Protein AF-A0A183LU20-F1 (afdb_monomer_lite)

Organism: NCBI:txid48269

pLDDT: mean 71.38, std 14.42, range [38.94, 88.81]

InterPro domains:
  IPR045609 Domain of unknown function DUF6451 [PF20049] (20-51)

Radius of gyration: 15.22 Å; chains: 1; bounding box: 37×34×38 Å

Sequence (103 aa):
MNKEDMDAEVKARIVKERVAFPQLKNLWKSKQLSTNIKVRIFNTNVKAVLLHGTETWRTTTTTIKKVQVFINSCLCKILNIHWPDTISNSLSWERTNQHQAKD

Foldseek 3Di:
DDPVVVLVLLVVLLVVCVVVLVVCLCVLPDPVDDLVRLVVVVVVSCCVSPVVPPPPDPDDPVSVVVSVVSSVVSSCSSVVPDDDPDDPPVVVCVVPVDDDPDD

Secondary structure (DSSP, 8-state):
--HHHHHHHHHHHHHHHHHHHHHTHHHHH-SSS-HHHHHHHHHHHHHHHHHTTTTTS---HHHHHHHHHHHHHHHHHHTT----S---HHHHHHTTT------

Structure (mmCIF, N/CA/C/O backbone):
data_AF-A0A183LU20-F1
#
_entry.id   AF-A0A183LU20-F1
#
loop_
_atom_site.group_PDB
_atom_site.id
_atom_site.type_symbol
_atom_site.label_atom_id
_atom_site.label_alt_id
_atom_site.label_comp_id
_atom_site.label_asym_id
_atom_site.label_entity_id
_atom_site.label_seq_id
_atom_site.pdbx_PDB_ins_code
_atom_site.Cartn_x
_atom_site.Cartn_y
_atom_site.Cartn_z
_atom_site.occupancy
_atom_site.B_iso_or_equiv
_atom_site.auth_seq_id
_atom_site.auth_comp_id
_atom_site.auth_asym_id
_atom_site.auth_atom_id
_atom_site.pdbx_PDB_model_num
ATOM 1 N N . MET A 1 1 ? 21.136 -0.957 -15.168 1.00 56.19 1 MET A N 1
ATOM 2 C CA . MET A 1 1 ? 19.729 -1.397 -15.074 1.00 56.19 1 MET A CA 1
ATOM 3 C C . MET A 1 1 ? 18.906 -0.436 -15.926 1.00 56.19 1 MET A C 1
ATOM 5 O O . MET A 1 1 ? 19.186 0.759 -15.928 1.00 56.19 1 MET A O 1
ATOM 9 N N . ASN A 1 2 ? 18.026 -0.938 -16.784 1.00 68.75 2 ASN A N 1
ATOM 10 C CA . ASN A 1 2 ? 17.319 -0.088 -17.744 1.00 68.75 2 ASN A CA 1
ATOM 11 C C . ASN A 1 2 ? 15.972 0.365 -17.160 1.00 68.75 2 ASN A C 1
ATOM 13 O O . ASN A 1 2 ? 15.501 -0.155 -16.150 1.00 68.75 2 ASN A O 1
ATOM 17 N N . LYS A 1 3 ? 15.340 1.374 -17.772 1.00 66.88 3 LYS A N 1
ATOM 18 C CA . LYS A 1 3 ? 14.035 1.908 -17.326 1.00 66.88 3 LYS A CA 1
ATOM 19 C C . LYS A 1 3 ? 12.959 0.813 -17.215 1.00 66.88 3 LYS A C 1
ATOM 21 O O . LYS A 1 3 ? 12.091 0.903 -16.351 1.00 66.88 3 LYS A O 1
ATOM 26 N N . GLU A 1 4 ? 13.026 -0.192 -18.084 1.00 70.12 4 GLU A N 1
ATOM 27 C CA . GLU A 1 4 ? 12.088 -1.318 -18.148 1.00 70.12 4 GLU A CA 1
ATOM 28 C C . GLU A 1 4 ? 12.246 -2.279 -16.964 1.00 70.12 4 GLU A C 1
ATOM 30 O O . GLU A 1 4 ? 11.243 -2.656 -16.358 1.00 70.12 4 GLU A O 1
ATOM 35 N N . ASP A 1 5 ? 13.485 -2.573 -16.558 1.00 74.81 5 ASP A N 1
ATOM 36 C CA . ASP A 1 5 ? 13.783 -3.406 -15.386 1.00 74.81 5 ASP A CA 1
ATOM 37 C C . ASP A 1 5 ? 13.234 -2.774 -14.097 1.00 74.81 5 ASP A C 1
ATOM 39 O O . ASP A 1 5 ? 12.654 -3.454 -13.252 1.00 74.81 5 ASP A O 1
ATOM 43 N N . MET A 1 6 ? 13.338 -1.446 -13.975 1.00 72.75 6 MET A N 1
ATOM 44 C CA . MET A 1 6 ? 12.804 -0.700 -12.829 1.00 72.75 6 MET A CA 1
ATOM 45 C C . MET A 1 6 ? 11.268 -0.735 -12.786 1.00 72.75 6 MET A C 1
ATOM 47 O O . MET A 1 6 ? 10.677 -0.938 -11.724 1.00 72.75 6 MET A O 1
ATOM 51 N N . ASP A 1 7 ? 10.591 -0.532 -13.921 1.00 74.56 7 ASP A N 1
ATOM 52 C CA . ASP A 1 7 ? 9.124 -0.587 -13.946 1.00 74.56 7 ASP A CA 1
ATOM 53 C C . ASP A 1 7 ? 8.620 -2.012 -13.658 1.00 74.56 7 ASP A C 1
ATOM 55 O O . ASP A 1 7 ? 7.597 -2.179 -12.990 1.00 74.56 7 ASP A O 1
ATOM 59 N N . ALA A 1 8 ? 9.354 -3.040 -14.096 1.00 81.31 8 ALA A N 1
ATOM 60 C CA . ALA A 1 8 ? 9.083 -4.433 -13.751 1.00 81.31 8 ALA A CA 1
ATOM 61 C C . ALA A 1 8 ? 9.266 -4.701 -12.247 1.00 81.31 8 ALA A C 1
ATOM 63 O O . ALA A 1 8 ? 8.392 -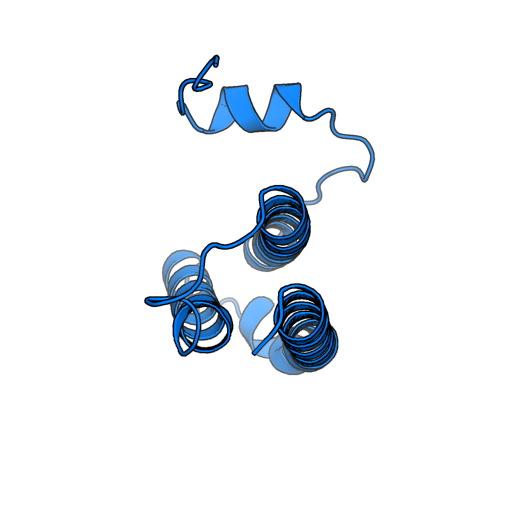5.307 -11.623 1.00 81.31 8 ALA A O 1
ATOM 64 N N . GLU A 1 9 ? 10.337 -4.191 -11.639 1.00 79.81 9 GLU A N 1
ATOM 65 C CA . GLU A 1 9 ? 10.597 -4.338 -10.207 1.00 79.81 9 GLU A CA 1
ATOM 66 C C . GLU A 1 9 ? 9.528 -3.645 -9.347 1.00 79.81 9 GLU A C 1
ATOM 68 O O . GLU A 1 9 ? 8.987 -4.248 -8.415 1.00 79.81 9 GLU A O 1
ATOM 73 N N . VAL A 1 10 ? 9.152 -2.403 -9.678 1.00 76.44 10 VAL A N 1
ATOM 74 C CA . VAL A 1 10 ? 8.087 -1.690 -8.955 1.00 76.44 10 VAL A CA 1
ATOM 75 C C . VAL A 1 10 ? 6.752 -2.419 -9.097 1.00 76.44 10 VAL A C 1
ATOM 77 O O . VAL A 1 10 ? 6.029 -2.578 -8.111 1.00 76.44 10 VAL A O 1
ATOM 80 N N . LYS A 1 11 ? 6.424 -2.928 -10.291 1.00 80.12 11 LYS A N 1
ATOM 81 C CA . LYS A 1 11 ? 5.224 -3.757 -10.488 1.00 80.12 11 LYS A CA 1
ATOM 82 C C . LYS A 1 11 ? 5.259 -5.015 -9.627 1.00 80.12 11 LYS A C 1
ATOM 84 O O . LYS A 1 11 ? 4.261 -5.311 -8.973 1.00 80.12 11 LYS A O 1
ATOM 89 N N . ALA A 1 12 ? 6.382 -5.729 -9.589 1.00 84.12 12 ALA A N 1
ATOM 90 C CA . ALA A 1 12 ? 6.529 -6.937 -8.782 1.00 84.12 12 ALA A CA 1
ATOM 91 C C . ALA A 1 12 ? 6.330 -6.643 -7.285 1.00 84.12 12 ALA A C 1
ATOM 93 O O . ALA A 1 12 ? 5.614 -7.370 -6.592 1.00 84.12 12 ALA A O 1
ATOM 94 N N . ARG A 1 13 ? 6.886 -5.528 -6.798 1.00 80.81 13 ARG A N 1
ATOM 95 C CA . ARG A 1 13 ? 6.720 -5.063 -5.413 1.00 80.81 13 ARG A CA 1
ATOM 96 C C . ARG A 1 13 ? 5.264 -4.705 -5.092 1.00 80.81 13 ARG A C 1
ATOM 98 O O . ARG A 1 13 ? 4.746 -5.169 -4.078 1.00 80.81 13 ARG A O 1
ATOM 105 N N . ILE A 1 14 ? 4.572 -3.986 -5.981 1.00 80.88 14 ILE A N 1
ATOM 106 C CA . ILE A 1 14 ? 3.134 -3.689 -5.835 1.00 80.88 14 ILE A CA 1
ATOM 107 C C . ILE A 1 14 ? 2.310 -4.980 -5.795 1.00 80.88 14 ILE A C 1
ATOM 109 O O . ILE A 1 14 ? 1.400 -5.104 -4.979 1.00 80.88 14 ILE A O 1
ATOM 113 N N . VAL A 1 15 ? 2.601 -5.954 -6.663 1.00 85.44 15 VAL A N 1
ATOM 114 C CA . VAL A 1 15 ? 1.896 -7.248 -6.668 1.00 85.44 15 VAL A CA 1
ATOM 115 C C . VAL A 1 15 ? 2.108 -7.983 -5.345 1.00 85.44 15 VAL A C 1
ATOM 117 O O . VAL A 1 15 ? 1.142 -8.466 -4.756 1.00 85.44 15 VAL A O 1
ATOM 120 N N . LYS A 1 16 ? 3.339 -8.005 -4.827 1.00 84.94 16 LYS A N 1
ATOM 121 C CA . LYS A 1 16 ? 3.648 -8.613 -3.528 1.00 84.94 16 LYS A CA 1
ATOM 122 C C . LYS A 1 16 ? 2.870 -7.948 -2.392 1.00 84.94 16 LYS A C 1
ATOM 124 O O . LYS A 1 16 ? 2.284 -8.637 -1.558 1.00 84.94 16 LYS A O 1
ATOM 129 N N . GLU A 1 17 ? 2.805 -6.620 -2.382 1.00 81.38 17 GLU A N 1
ATOM 130 C CA . GLU A 1 17 ? 2.064 -5.881 -1.361 1.00 81.38 17 GLU A CA 1
ATOM 131 C C . GLU A 1 17 ? 0.546 -6.068 -1.491 1.00 81.38 17 GLU A C 1
ATOM 133 O O . GLU A 1 17 ? -0.138 -6.249 -0.486 1.00 81.38 17 GLU A O 1
ATOM 138 N N . ARG A 1 18 ? 0.008 -6.137 -2.716 1.00 83.88 18 ARG A N 1
ATOM 139 C CA . ARG A 1 18 ? -1.405 -6.478 -2.968 1.00 83.88 18 ARG A CA 1
ATOM 140 C C . ARG A 1 18 ? -1.800 -7.825 -2.372 1.00 83.88 18 ARG A C 1
ATOM 142 O O . ARG A 1 18 ? -2.947 -7.977 -1.964 1.00 83.88 18 ARG A O 1
ATOM 149 N N . VAL A 1 19 ? -0.872 -8.779 -2.319 1.00 87.19 19 VAL A N 1
ATOM 150 C CA . VAL A 1 19 ? -1.094 -10.098 -1.712 1.00 87.19 19 VAL A CA 1
ATOM 151 C C . VAL A 1 19 ? -0.915 -10.055 -0.192 1.00 87.19 19 VAL A C 1
ATOM 153 O O . VAL A 1 19 ? -1.726 -10.632 0.530 1.00 87.19 19 VAL A O 1
ATOM 156 N N . ALA A 1 20 ? 0.099 -9.348 0.314 1.00 84.31 20 ALA A N 1
ATOM 157 C CA . ALA A 1 20 ? 0.393 -9.274 1.748 1.00 84.31 20 ALA A CA 1
ATOM 158 C C . ALA A 1 20 ? -0.602 -8.393 2.531 1.00 84.31 20 ALA A C 1
ATOM 160 O O . ALA A 1 20 ? -0.978 -8.710 3.660 1.00 84.31 20 ALA A O 1
ATOM 161 N N . PHE A 1 21 ? -1.079 -7.296 1.940 1.00 84.25 21 PHE A N 1
ATOM 162 C CA . PHE A 1 21 ? -1.937 -6.325 2.619 1.00 84.25 21 PHE A CA 1
ATOM 163 C C . PHE A 1 21 ? -3.266 -6.930 3.123 1.00 84.25 21 PHE A C 1
ATOM 165 O O . PHE A 1 21 ? -3.612 -6.701 4.288 1.00 84.25 21 PHE A O 1
ATOM 172 N N . PRO A 1 22 ? -3.999 -7.750 2.337 1.00 84.81 22 PRO A N 1
ATOM 173 C CA . PRO A 1 22 ? -5.179 -8.469 2.820 1.00 84.81 22 PRO A CA 1
ATOM 174 C C . PRO A 1 22 ? -4.887 -9.508 3.910 1.00 84.81 22 PRO A C 1
ATOM 176 O O . PRO A 1 22 ? -5.768 -9.787 4.723 1.00 84.81 22 PRO A O 1
ATOM 179 N N . GLN A 1 23 ? -3.677 -10.077 3.971 1.00 86.19 23 GLN A N 1
ATOM 180 C CA . GLN A 1 23 ? -3.313 -11.036 5.025 1.00 86.19 23 GLN A CA 1
ATOM 181 C C . GLN A 1 23 ? -3.272 -10.358 6.402 1.00 86.19 23 GLN A C 1
ATOM 183 O O . GLN A 1 23 ? -3.665 -10.950 7.405 1.00 86.19 23 GLN A O 1
ATOM 188 N N . LEU A 1 24 ? -2.9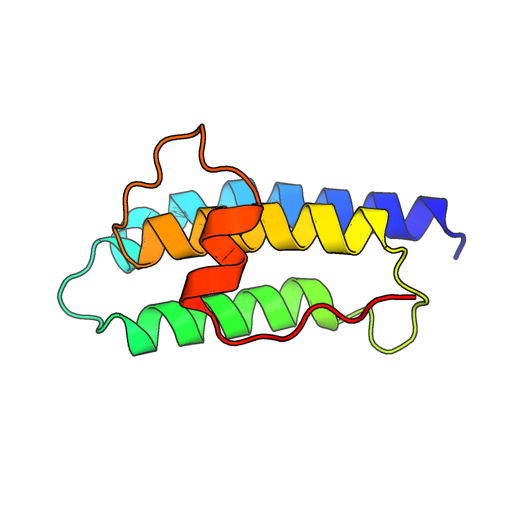28 -9.068 6.441 1.00 84.50 24 LEU A N 1
ATOM 189 C CA . LEU A 1 24 ? -2.943 -8.233 7.644 1.00 84.50 24 LEU A CA 1
ATOM 190 C C . LEU A 1 24 ? -4.344 -7.696 8.009 1.00 84.50 24 LEU A C 1
ATOM 192 O O . LEU A 1 24 ? -4.469 -6.816 8.861 1.00 84.50 24 LEU A O 1
ATOM 196 N N . LYS A 1 25 ? -5.429 -8.238 7.426 1.00 85.62 25 LYS A N 1
ATOM 197 C CA . LYS A 1 25 ? -6.822 -7.805 7.678 1.00 85.62 25 LYS A CA 1
ATOM 198 C C . LYS A 1 25 ? -7.185 -7.679 9.159 1.00 85.62 25 LYS A C 1
ATOM 200 O O . LYS A 1 25 ? -7.920 -6.765 9.523 1.00 85.62 25 LYS A O 1
ATOM 205 N N . ASN A 1 26 ? -6.679 -8.570 10.010 1.00 86.88 26 ASN A N 1
ATOM 206 C CA . ASN A 1 26 ? -6.987 -8.561 11.441 1.00 86.88 26 ASN A CA 1
ATOM 207 C C . ASN A 1 26 ? -6.352 -7.348 12.140 1.00 86.88 26 ASN A C 1
ATOM 209 O O . ASN A 1 26 ? -6.979 -6.736 13.000 1.00 86.88 26 ASN A O 1
ATOM 213 N N . LEU A 1 27 ? -5.152 -6.949 11.711 1.00 86.31 27 LEU A N 1
ATOM 214 C CA . LEU A 1 27 ? -4.461 -5.759 12.203 1.00 86.31 27 LEU A CA 1
ATOM 215 C C . LEU A 1 27 ? -5.210 -4.486 11.789 1.00 86.31 27 LEU A C 1
ATOM 217 O O . LEU A 1 27 ? -5.450 -3.609 12.620 1.00 86.31 27 LEU A O 1
ATOM 221 N N . TRP A 1 28 ? -5.665 -4.414 10.535 1.00 85.50 28 TRP A N 1
ATOM 222 C CA . TRP A 1 28 ? -6.431 -3.267 10.032 1.00 85.50 28 TRP A CA 1
ATOM 223 C C . TRP A 1 28 ? -7.812 -3.141 10.685 1.00 85.50 28 TRP A C 1
ATOM 225 O O . TRP A 1 28 ? -8.241 -2.030 10.994 1.00 85.50 28 TRP A O 1
ATOM 235 N N . LYS A 1 29 ? -8.480 -4.265 10.976 1.00 82.50 29 LYS A N 1
ATOM 236 C CA . LYS A 1 29 ? -9.783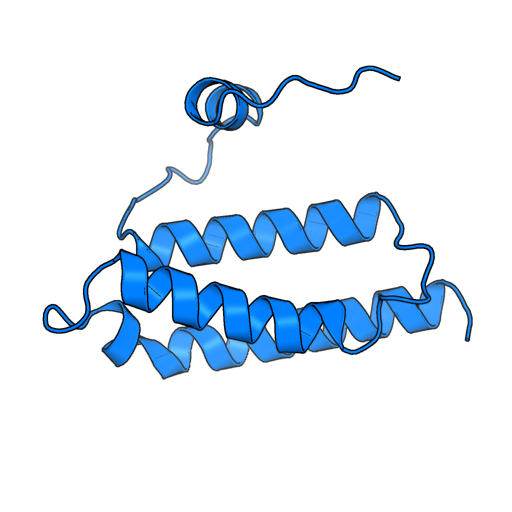 -4.303 11.666 1.00 82.50 29 LYS A CA 1
ATOM 237 C C . LYS A 1 29 ? -9.695 -4.127 13.185 1.00 82.50 29 LYS A C 1
ATOM 239 O O . LYS A 1 29 ? -10.714 -3.857 13.817 1.00 82.50 29 LYS A O 1
ATOM 244 N N . SER A 1 30 ? -8.512 -4.277 13.781 1.00 84.69 30 SER A N 1
ATOM 245 C CA . SER A 1 30 ? -8.343 -4.208 15.235 1.00 84.69 30 SER A CA 1
ATOM 246 C C . SER A 1 30 ? -8.735 -2.837 15.787 1.00 84.69 30 SER A C 1
ATOM 248 O O . SER A 1 30 ? -8.251 -1.812 15.309 1.00 84.69 30 SER A O 1
ATOM 250 N N . LYS A 1 31 ? -9.581 -2.810 16.822 1.00 83.75 31 LYS A N 1
ATOM 251 C CA . LYS A 1 31 ? -9.920 -1.581 17.562 1.00 83.75 31 LYS A CA 1
ATOM 252 C C . LYS A 1 31 ? -8.863 -1.201 18.605 1.00 83.75 31 LYS A C 1
ATOM 254 O O . LYS A 1 31 ? -8.865 -0.070 19.069 1.00 83.75 31 LYS A O 1
ATOM 259 N N . GLN A 1 32 ? -7.969 -2.129 18.963 1.00 86.50 32 GLN A N 1
ATOM 260 C CA . GLN A 1 32 ? -6.900 -1.878 19.939 1.00 86.50 32 GLN A CA 1
ATOM 261 C C . GLN A 1 32 ? -5.814 -0.954 19.384 1.00 86.50 32 GLN A C 1
ATOM 263 O O . GLN A 1 32 ? -5.168 -0.227 20.131 1.00 86.50 32 GLN A O 1
ATOM 268 N N . LEU A 1 33 ? -5.605 -0.977 18.066 1.00 84.69 33 LEU A N 1
ATOM 269 C CA . LEU A 1 33 ? -4.641 -0.111 17.404 1.00 84.69 33 LEU A CA 1
ATOM 270 C C . LEU A 1 33 ? -5.339 1.157 16.930 1.00 84.69 33 LEU A C 1
ATOM 272 O O . LEU A 1 33 ? -6.287 1.099 16.141 1.00 84.69 33 LEU A O 1
ATOM 276 N N . SER A 1 34 ? -4.827 2.304 17.367 1.00 85.94 34 SER A N 1
ATOM 277 C CA . SER A 1 34 ? -5.292 3.586 16.858 1.00 85.94 34 SER A CA 1
ATOM 278 C C . SER A 1 34 ? -4.969 3.728 15.371 1.00 85.94 34 SER A C 1
ATOM 280 O O . SER A 1 34 ? -4.007 3.154 14.845 1.00 85.94 34 SER A O 1
ATOM 282 N N . THR A 1 35 ? -5.768 4.536 14.685 1.00 83.06 35 THR A N 1
ATOM 283 C CA . THR A 1 35 ? -5.600 4.831 13.261 1.00 83.06 35 THR A CA 1
ATOM 284 C C . THR A 1 35 ? -4.194 5.348 12.942 1.00 83.06 35 THR A C 1
ATOM 286 O O . THR A 1 35 ? -3.574 4.894 11.983 1.00 83.06 35 THR A O 1
ATOM 289 N N . ASN A 1 36 ? -3.637 6.206 13.802 1.00 83.81 36 ASN A N 1
ATOM 290 C CA . ASN A 1 36 ? -2.282 6.743 13.649 1.00 83.81 36 ASN A CA 1
ATOM 291 C C . ASN A 1 36 ? -1.203 5.651 13.681 1.00 83.81 36 ASN A C 1
ATOM 293 O O . ASN A 1 36 ? -0.258 5.700 12.894 1.00 83.81 36 ASN A O 1
ATOM 297 N N . ILE A 1 37 ? -1.348 4.640 14.545 1.00 87.69 37 ILE A N 1
ATOM 298 C CA . ILE A 1 37 ? -0.397 3.521 14.618 1.00 87.69 37 ILE A CA 1
ATOM 299 C C . ILE A 1 37 ? -0.475 2.677 13.342 1.00 87.69 37 ILE A C 1
ATOM 301 O O . ILE A 1 37 ? 0.558 2.357 12.757 1.00 87.69 37 ILE A O 1
ATOM 305 N N . LYS A 1 38 ? -1.684 2.372 12.857 1.00 87.38 38 LYS A N 1
ATOM 306 C CA . LYS A 1 38 ? -1.878 1.608 11.613 1.00 87.38 38 LYS A CA 1
ATOM 307 C C . LYS A 1 38 ? -1.291 2.327 10.398 1.00 87.38 38 LYS A C 1
ATOM 309 O O . LYS A 1 38 ? -0.591 1.703 9.605 1.00 87.38 38 LYS A O 1
ATOM 314 N N . VAL A 1 39 ? -1.526 3.635 10.281 1.00 85.00 39 VAL A N 1
ATOM 315 C CA . VAL A 1 39 ? -0.954 4.467 9.209 1.00 85.00 39 VAL A CA 1
ATOM 316 C C . VAL A 1 39 ? 0.571 4.502 9.301 1.00 85.00 39 VAL A C 1
ATOM 318 O O . VAL A 1 39 ? 1.243 4.383 8.281 1.00 85.00 39 VAL A O 1
ATOM 321 N N . ARG A 1 40 ? 1.146 4.593 10.508 1.00 88.81 40 ARG A N 1
ATOM 322 C CA . ARG A 1 40 ? 2.603 4.553 10.698 1.00 88.81 40 ARG A CA 1
ATOM 323 C C . ARG A 1 40 ? 3.200 3.207 10.282 1.00 88.81 40 ARG A C 1
ATOM 325 O O . ARG A 1 40 ? 4.190 3.199 9.560 1.00 88.81 40 ARG A O 1
ATOM 332 N N . ILE A 1 41 ? 2.577 2.091 10.667 1.00 86.50 41 ILE A N 1
ATOM 333 C CA . ILE A 1 41 ? 2.988 0.737 10.251 1.00 86.50 41 ILE A CA 1
ATOM 334 C C . ILE A 1 41 ? 2.930 0.603 8.727 1.00 86.50 41 ILE A C 1
ATOM 336 O O . ILE A 1 41 ? 3.871 0.105 8.112 1.00 86.50 41 ILE A O 1
ATOM 340 N N . PHE A 1 42 ? 1.845 1.064 8.105 1.00 85.50 42 PHE A N 1
ATOM 341 C CA . PHE A 1 42 ? 1.709 1.053 6.653 1.00 85.50 42 PHE A CA 1
ATOM 342 C C . PHE A 1 42 ? 2.791 1.901 5.975 1.00 85.50 42 PHE A C 1
ATOM 344 O O . PHE A 1 42 ? 3.499 1.397 5.113 1.00 85.50 42 PHE A O 1
ATOM 351 N N . ASN A 1 43 ? 3.003 3.140 6.425 1.00 83.31 43 ASN A N 1
ATOM 352 C CA . ASN A 1 43 ? 4.037 4.020 5.882 1.00 83.31 43 ASN A CA 1
ATOM 353 C C . ASN A 1 43 ? 5.444 3.432 6.025 1.00 83.31 43 ASN A C 1
ATOM 355 O O . ASN A 1 43 ? 6.246 3.583 5.110 1.00 83.31 43 ASN A O 1
ATOM 359 N N . THR A 1 44 ? 5.759 2.757 7.133 1.00 83.62 44 THR A N 1
ATOM 360 C CA . THR A 1 44 ? 7.048 2.071 7.297 1.00 83.62 44 THR A CA 1
ATOM 361 C C . THR A 1 44 ? 7.196 0.915 6.309 1.00 83.62 44 THR A C 1
ATOM 363 O O . THR A 1 44 ? 8.249 0.793 5.692 1.00 83.62 44 THR A O 1
ATOM 366 N N . ASN A 1 45 ? 6.151 0.110 6.101 1.00 78.62 45 ASN A N 1
ATOM 367 C CA . ASN A 1 45 ? 6.183 -0.985 5.128 1.00 78.62 45 ASN A CA 1
ATOM 368 C C . ASN A 1 45 ? 6.281 -0.471 3.686 1.00 78.62 45 ASN A C 1
ATOM 370 O O . ASN A 1 45 ? 7.121 -0.948 2.933 1.00 78.62 45 ASN A O 1
ATOM 374 N N . VAL A 1 46 ? 5.497 0.545 3.318 1.00 77.75 46 VAL A N 1
ATOM 375 C CA . VAL A 1 46 ? 5.570 1.177 1.993 1.00 77.75 46 VAL A CA 1
ATOM 376 C C . VAL A 1 46 ? 6.926 1.836 1.783 1.00 77.75 46 VAL A C 1
ATOM 378 O O . VAL A 1 46 ? 7.517 1.650 0.730 1.00 77.75 46 VAL A O 1
ATOM 381 N N . LYS A 1 47 ? 7.479 2.557 2.768 1.00 74.69 47 LYS A N 1
ATOM 382 C CA . LYS A 1 47 ? 8.837 3.115 2.663 1.00 74.69 47 LYS A CA 1
ATOM 383 C C . LYS A 1 47 ? 9.886 2.014 2.529 1.00 74.69 47 LYS A C 1
ATOM 385 O O . LYS A 1 47 ? 10.762 2.131 1.688 1.00 74.69 47 LYS A O 1
ATOM 390 N N . ALA A 1 48 ? 9.793 0.927 3.284 1.00 74.62 48 ALA A N 1
AT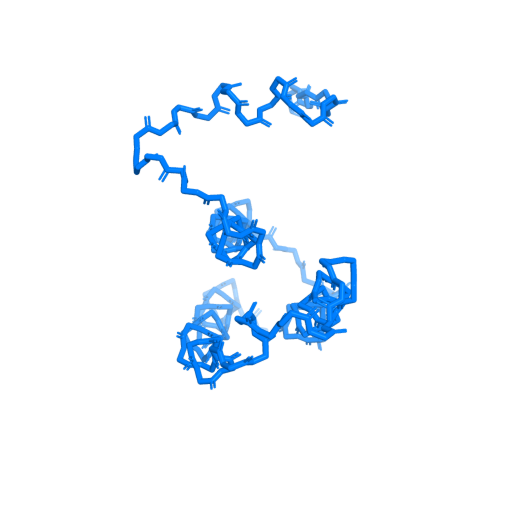OM 391 C CA . ALA A 1 48 ? 10.732 -0.183 3.146 1.00 74.62 48 ALA A CA 1
ATOM 392 C C . ALA A 1 48 ? 10.629 -0.853 1.763 1.00 74.62 48 ALA A C 1
ATOM 394 O O . ALA A 1 48 ? 11.639 -1.121 1.124 1.00 74.62 48 ALA A O 1
ATOM 395 N N . VAL A 1 49 ? 9.416 -1.086 1.261 1.00 68.62 49 VAL A N 1
ATOM 396 C CA . VAL A 1 49 ? 9.196 -1.766 -0.024 1.00 68.62 49 VAL A CA 1
ATOM 397 C C . VAL A 1 49 ? 9.493 -0.850 -1.210 1.00 68.62 49 VAL A C 1
ATOM 399 O O . VAL A 1 49 ? 10.023 -1.304 -2.222 1.00 68.62 49 VAL A O 1
ATOM 402 N N . LEU A 1 50 ? 9.168 0.436 -1.107 1.00 68.56 50 LEU A N 1
ATOM 403 C CA . LEU A 1 50 ? 9.317 1.395 -2.192 1.00 68.56 50 LEU A CA 1
ATOM 404 C C . LEU A 1 50 ? 10.706 2.038 -2.191 1.00 68.56 50 LEU A C 1
ATOM 406 O O . LEU A 1 50 ? 11.350 2.044 -3.231 1.00 68.56 50 LEU A O 1
ATOM 410 N N . LEU A 1 51 ? 11.191 2.522 -1.041 1.00 63.72 51 LEU A N 1
ATOM 411 C CA . LEU A 1 51 ? 12.400 3.349 -0.960 1.00 63.72 51 LEU A CA 1
ATOM 412 C C . LEU A 1 51 ? 13.714 2.566 -0.915 1.00 63.72 51 LEU A C 1
ATOM 414 O O . LEU A 1 51 ? 14.725 3.096 -1.362 1.00 63.72 51 LEU A O 1
ATOM 418 N N . HIS A 1 52 ? 13.715 1.303 -0.473 1.00 63.34 52 HIS A N 1
ATOM 419 C CA . HIS A 1 52 ? 14.943 0.502 -0.309 1.00 63.34 52 HIS A CA 1
ATOM 420 C C . HIS A 1 52 ? 15.682 0.196 -1.639 1.00 63.34 52 HIS A C 1
ATOM 422 O O . HIS A 1 52 ? 16.694 -0.493 -1.655 1.00 63.34 52 HIS A O 1
ATOM 428 N N . GLY A 1 53 ? 15.207 0.701 -2.783 1.00 55.53 53 GLY A N 1
ATOM 429 C CA . GLY A 1 53 ? 15.974 0.687 -4.037 1.00 55.53 53 GLY A CA 1
ATOM 430 C C . GLY A 1 53 ? 15.855 1.953 -4.888 1.00 55.53 53 GLY A C 1
ATOM 431 O O . GLY A 1 53 ? 16.386 1.974 -5.993 1.00 55.53 53 GLY A O 1
ATOM 432 N N . THR A 1 54 ? 15.144 2.994 -4.431 1.00 54.12 54 THR A N 1
ATOM 433 C CA . THR A 1 54 ? 14.787 4.146 -5.284 1.00 54.12 54 THR A CA 1
ATOM 434 C C . THR A 1 54 ? 15.542 5.428 -4.967 1.00 54.12 54 THR A C 1
ATOM 436 O O . THR A 1 54 ? 15.405 6.379 -5.729 1.00 54.12 54 THR A O 1
ATOM 439 N N . GLU A 1 55 ? 16.355 5.485 -3.906 1.00 52.66 55 GLU A N 1
ATOM 440 C CA . GLU A 1 55 ? 17.154 6.685 -3.580 1.00 52.66 55 GLU A CA 1
ATOM 441 C C . GLU A 1 55 ? 18.141 7.073 -4.699 1.00 52.66 55 GLU A C 1
ATOM 443 O O . GLU A 1 55 ? 18.580 8.216 -4.771 1.00 52.66 55 GLU A O 1
ATOM 448 N N . THR A 1 56 ? 18.433 6.156 -5.626 1.00 48.38 56 THR A N 1
ATOM 449 C CA . THR A 1 56 ? 19.340 6.379 -6.764 1.00 48.38 56 THR A CA 1
ATOM 450 C C . THR A 1 56 ? 18.622 6.444 -8.120 1.00 48.38 56 THR A C 1
ATOM 452 O O . THR A 1 56 ? 19.261 6.692 -9.141 1.00 48.38 56 THR A O 1
ATOM 455 N N . TRP A 1 57 ? 17.302 6.222 -8.190 1.00 56.25 57 TRP A N 1
ATOM 456 C CA . TRP A 1 57 ? 16.634 5.995 -9.475 1.00 56.25 57 TRP A CA 1
ATOM 457 C C . TRP A 1 57 ? 15.745 7.151 -9.921 1.00 56.25 57 TRP A C 1
ATOM 459 O O . TRP A 1 57 ? 14.877 7.619 -9.189 1.00 56.25 57 TRP A O 1
ATOM 469 N N . ARG A 1 58 ? 15.887 7.553 -11.188 1.00 58.66 58 ARG A N 1
ATOM 470 C CA . ARG A 1 58 ? 15.006 8.517 -11.862 1.00 58.66 58 ARG A CA 1
ATOM 471 C C . ARG A 1 58 ? 13.627 7.873 -12.075 1.00 58.66 58 ARG A C 1
ATOM 473 O O . ARG A 1 58 ? 13.325 7.337 -13.143 1.00 58.66 58 ARG A O 1
ATOM 480 N N . THR A 1 59 ? 12.807 7.841 -11.027 1.00 61.41 59 THR A N 1
ATOM 481 C CA . THR A 1 59 ? 11.446 7.292 -11.053 1.00 61.41 59 THR A CA 1
ATOM 482 C C . THR A 1 59 ? 10.612 8.012 -12.106 1.00 61.41 59 THR A C 1
ATOM 484 O O . THR A 1 59 ? 10.591 9.238 -12.177 1.00 61.41 59 THR A O 1
ATOM 487 N N . THR A 1 60 ? 9.919 7.250 -12.952 1.00 65.81 60 THR A N 1
ATOM 488 C CA . THR A 1 60 ? 9.095 7.830 -14.021 1.00 65.81 60 THR A CA 1
ATOM 489 C C . THR A 1 60 ? 7.751 8.273 -13.442 1.00 65.81 60 THR A C 1
ATOM 491 O O . THR A 1 60 ? 7.157 7.545 -12.646 1.00 65.81 60 THR A O 1
ATOM 494 N N . THR A 1 61 ? 7.234 9.426 -13.868 1.00 68.00 61 THR A N 1
ATOM 495 C CA . THR A 1 61 ? 5.941 9.990 -13.423 1.00 68.00 61 THR A CA 1
ATOM 496 C C . THR A 1 61 ? 4.781 8.990 -13.507 1.00 68.00 61 THR A C 1
ATOM 498 O O . THR A 1 61 ? 3.924 8.954 -12.627 1.00 68.00 61 THR A O 1
ATOM 501 N N . THR A 1 62 ? 4.775 8.111 -14.510 1.00 69.19 62 THR A N 1
ATOM 502 C CA . THR A 1 62 ? 3.782 7.033 -14.660 1.00 69.19 62 THR A CA 1
ATOM 503 C C . THR A 1 62 ? 3.844 5.993 -13.537 1.00 69.19 62 THR A C 1
ATOM 505 O O . THR A 1 62 ? 2.806 5.552 -13.042 1.00 69.19 62 THR A O 1
ATOM 508 N N . THR A 1 63 ? 5.043 5.599 -13.114 1.00 70.44 63 THR A N 1
ATOM 509 C CA . THR A 1 63 ? 5.253 4.613 -12.046 1.00 70.44 63 THR A CA 1
ATOM 510 C C . THR A 1 63 ? 4.867 5.208 -10.690 1.00 70.44 63 THR A C 1
ATOM 512 O O . THR A 1 63 ? 4.162 4.560 -9.919 1.00 70.44 63 THR A O 1
ATOM 515 N N . ILE A 1 64 ? 5.206 6.482 -10.454 1.00 75.12 64 ILE A N 1
ATOM 516 C CA . ILE A 1 64 ? 4.791 7.233 -9.257 1.00 75.12 64 ILE A CA 1
ATOM 517 C C . ILE A 1 64 ? 3.261 7.280 -9.154 1.00 75.12 64 ILE A C 1
ATOM 519 O O . ILE A 1 64 ? 2.706 6.940 -8.111 1.00 75.12 64 ILE A O 1
ATOM 523 N N . LYS A 1 65 ? 2.561 7.605 -10.250 1.00 80.00 65 LYS A N 1
ATOM 524 C CA . LYS A 1 65 ? 1.088 7.627 -10.282 1.00 80.00 65 LYS A CA 1
ATOM 525 C C . LYS A 1 65 ? 0.473 6.266 -9.932 1.00 80.00 65 LYS A C 1
ATOM 527 O O . LYS A 1 65 ? -0.472 6.208 -9.151 1.00 80.00 65 LYS A O 1
ATOM 532 N N . LYS A 1 66 ? 1.012 5.161 -10.464 1.00 77.88 66 LYS A N 1
ATOM 533 C CA . LYS A 1 66 ? 0.521 3.799 -10.162 1.00 77.88 66 LYS A CA 1
ATOM 534 C C . LYS A 1 66 ? 0.692 3.436 -8.687 1.00 77.88 66 LYS A C 1
ATOM 536 O O . LYS A 1 66 ? -0.221 2.869 -8.088 1.00 77.88 66 LYS A O 1
ATOM 541 N N . VAL A 1 67 ? 1.841 3.781 -8.110 1.00 77.50 67 VAL A N 1
ATOM 542 C CA . VAL A 1 67 ? 2.122 3.581 -6.683 1.00 77.50 67 VAL A CA 1
ATOM 543 C C . VAL A 1 67 ? 1.180 4.428 -5.828 1.00 77.50 67 VAL A C 1
ATOM 545 O O . VAL A 1 67 ? 0.589 3.913 -4.884 1.00 77.50 67 VAL A O 1
ATOM 548 N N . GLN A 1 68 ? 0.963 5.693 -6.192 1.00 79.19 68 GLN A N 1
ATOM 549 C CA . GLN A 1 68 ? 0.076 6.596 -5.460 1.00 79.19 68 GLN A CA 1
ATOM 550 C C . GLN A 1 68 ? -1.373 6.086 -5.427 1.00 79.19 68 GLN A C 1
ATOM 552 O O . GLN A 1 68 ? -1.996 6.094 -4.368 1.00 79.19 68 GLN A O 1
ATOM 557 N N . VAL A 1 69 ? -1.904 5.594 -6.553 1.00 82.88 69 VAL A N 1
ATOM 558 C CA . VAL A 1 69 ? -3.255 5.001 -6.607 1.00 82.88 69 VAL A CA 1
ATOM 559 C C . VAL A 1 69 ? -3.370 3.805 -5.660 1.00 82.88 69 VAL A C 1
ATOM 561 O O . VAL A 1 69 ? -4.365 3.660 -4.948 1.00 82.88 69 VAL A O 1
ATOM 564 N N . PHE A 1 70 ? -2.341 2.960 -5.622 1.00 81.44 70 PHE A N 1
ATOM 565 C CA . PHE A 1 70 ? -2.310 1.811 -4.727 1.00 81.44 70 PHE A CA 1
ATOM 566 C C . PHE A 1 70 ? -2.246 2.230 -3.247 1.00 81.44 70 PHE A C 1
ATOM 568 O O . PHE A 1 70 ? -3.060 1.763 -2.450 1.00 81.44 70 PHE A O 1
ATOM 575 N N . ILE A 1 71 ? -1.359 3.170 -2.902 1.00 83.06 71 ILE A N 1
ATOM 576 C CA . ILE A 1 71 ? -1.245 3.747 -1.553 1.00 83.06 71 ILE A CA 1
ATOM 577 C C . ILE A 1 71 ? -2.586 4.320 -1.094 1.00 83.06 71 ILE A C 1
ATOM 579 O O . ILE A 1 71 ? -3.034 4.022 0.013 1.00 83.06 7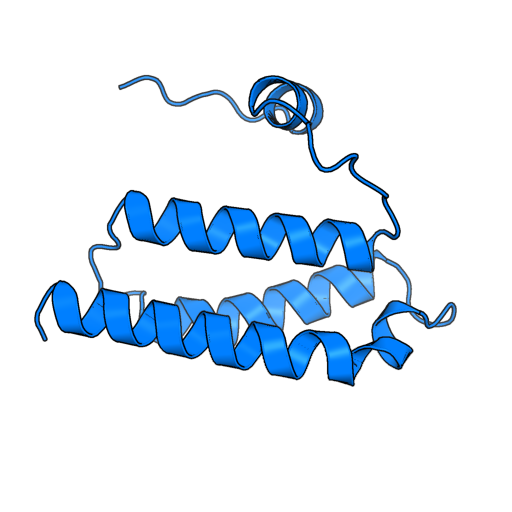1 ILE A O 1
ATOM 583 N N . ASN A 1 72 ? -3.249 5.094 -1.957 1.00 83.06 72 ASN A N 1
ATOM 584 C CA . ASN A 1 72 ? -4.541 5.689 -1.644 1.00 83.06 72 ASN A CA 1
ATOM 585 C C . ASN A 1 72 ? -5.577 4.601 -1.320 1.00 83.06 72 ASN A C 1
ATOM 587 O O . ASN A 1 72 ? -6.190 4.637 -0.260 1.00 83.06 72 ASN A O 1
ATOM 591 N N . SER A 1 73 ? -5.687 3.561 -2.157 1.00 83.31 73 SER A N 1
ATOM 592 C CA . SER A 1 73 ? -6.600 2.431 -1.915 1.00 83.31 73 SER A CA 1
ATOM 593 C C . SER A 1 73 ? -6.356 1.735 -0.567 1.00 83.31 73 SER A C 1
ATOM 595 O O . SER A 1 73 ? -7.305 1.392 0.145 1.00 83.31 73 SER A O 1
ATOM 597 N N . CYS A 1 74 ? -5.092 1.541 -0.184 1.00 82.38 74 CYS A N 1
ATOM 598 C CA . CYS A 1 74 ? -4.729 0.942 1.099 1.00 82.38 74 CYS A CA 1
ATOM 599 C C . CYS A 1 74 ? -5.081 1.844 2.288 1.00 82.38 74 CYS A C 1
ATOM 601 O O . CYS A 1 74 ? -5.640 1.357 3.274 1.00 82.38 74 CYS A O 1
ATOM 603 N N . LEU A 1 75 ? -4.826 3.151 2.189 1.00 82.06 75 LEU A N 1
ATOM 604 C CA . LEU A 1 75 ? -5.187 4.115 3.230 1.00 82.06 75 LEU A CA 1
ATOM 605 C C . LEU A 1 75 ? -6.697 4.146 3.463 1.00 82.06 75 LEU A C 1
ATOM 607 O O . LEU A 1 75 ? -7.127 4.092 4.611 1.00 82.06 75 LEU A O 1
ATOM 611 N N . CYS A 1 76 ? -7.507 4.124 2.406 1.00 82.56 76 CYS A N 1
ATOM 612 C CA . CYS A 1 76 ? -8.965 4.057 2.524 1.00 82.56 76 CYS A CA 1
ATOM 613 C C . CYS A 1 76 ? -9.417 2.856 3.368 1.00 82.56 76 CYS A C 1
ATOM 615 O O . CYS A 1 76 ? -10.246 2.997 4.266 1.00 82.56 76 CYS A O 1
ATOM 617 N N . LYS A 1 77 ? -8.806 1.686 3.143 1.00 82.06 77 LYS A N 1
ATOM 618 C CA . LYS A 1 77 ? -9.095 0.456 3.898 1.00 82.06 77 LYS A CA 1
ATOM 619 C C . LYS A 1 77 ? -8.636 0.532 5.356 1.00 82.06 77 LYS A C 1
ATOM 621 O O . LYS A 1 77 ? -9.325 0.010 6.227 1.00 82.06 77 LYS A O 1
ATOM 626 N N . ILE A 1 78 ? -7.504 1.180 5.637 1.00 82.25 78 ILE A N 1
ATOM 627 C CA . ILE A 1 78 ? -6.995 1.379 7.009 1.00 82.25 78 ILE A CA 1
ATOM 628 C C . ILE A 1 78 ? -7.874 2.357 7.789 1.00 82.25 78 ILE A C 1
ATOM 630 O O . ILE A 1 78 ? -8.177 2.124 8.959 1.00 82.25 78 ILE A O 1
ATOM 634 N N . LEU A 1 79 ? -8.273 3.447 7.137 1.00 78.12 79 LEU A N 1
ATOM 635 C CA . LEU A 1 79 ? -9.119 4.488 7.711 1.00 78.12 79 LEU A CA 1
ATOM 636 C C . LEU A 1 79 ? -10.597 4.064 7.778 1.00 78.12 79 LEU A C 1
ATOM 638 O O . LEU A 1 79 ? -11.406 4.786 8.352 1.00 78.12 79 LEU A O 1
ATOM 642 N N . ASN A 1 80 ? -10.947 2.903 7.208 1.00 72.12 80 ASN A N 1
ATOM 643 C CA . ASN A 1 80 ? -12.320 2.431 7.020 1.00 72.12 80 ASN A CA 1
ATOM 644 C C . ASN A 1 80 ? -13.210 3.467 6.301 1.00 72.12 80 ASN A C 1
ATOM 646 O O . ASN A 1 80 ? -14.402 3.584 6.576 1.00 72.12 80 ASN A O 1
ATOM 650 N N . ILE A 1 81 ? -12.613 4.240 5.391 1.00 65.94 81 ILE A N 1
ATOM 651 C CA . ILE A 1 81 ? -13.308 5.231 4.574 1.00 65.94 81 ILE A CA 1
ATOM 652 C C . ILE A 1 81 ? -13.678 4.547 3.265 1.00 65.94 81 ILE A C 1
ATOM 654 O O . ILE A 1 81 ? -12.805 4.164 2.484 1.00 65.94 81 ILE A O 1
ATOM 658 N N . HIS A 1 82 ? -14.978 4.402 3.021 1.00 57.03 82 HIS A N 1
ATOM 659 C CA . HIS A 1 82 ? -15.476 3.927 1.740 1.00 57.03 82 HIS A CA 1
ATOM 660 C C . HIS A 1 82 ? -15.415 5.089 0.747 1.00 57.03 82 HIS A C 1
ATOM 662 O O . HIS A 1 82 ? -16.227 6.011 0.804 1.00 57.03 82 HIS A O 1
ATOM 668 N N . TRP A 1 83 ? -14.426 5.075 -0.142 1.00 53.38 83 TRP A N 1
ATOM 669 C CA . TRP A 1 83 ? -14.464 5.947 -1.310 1.00 53.38 83 TRP A CA 1
ATOM 670 C C . TRP A 1 83 ? -15.372 5.260 -2.326 1.00 53.38 83 TRP A C 1
ATOM 672 O O . TRP A 1 83 ? -15.113 4.098 -2.637 1.00 53.38 83 TRP A O 1
ATOM 682 N N . PRO A 1 84 ? -16.455 5.887 -2.815 1.00 43.72 84 PRO A N 1
ATOM 683 C CA . PRO A 1 84 ? -17.097 5.382 -4.016 1.00 43.72 84 PRO A CA 1
ATOM 684 C C . PRO A 1 84 ? -16.029 5.308 -5.111 1.00 43.72 84 PRO A C 1
ATOM 686 O O . PRO A 1 84 ? -15.247 6.247 -5.269 1.00 43.72 84 PRO A O 1
ATOM 689 N N . ASP A 1 85 ? -15.983 4.199 -5.851 1.00 45.41 85 ASP A N 1
ATOM 690 C CA . ASP A 1 85 ? -14.990 3.901 -6.900 1.00 45.41 85 ASP A CA 1
ATOM 691 C C . ASP A 1 85 ? -14.952 4.945 -8.046 1.00 45.41 85 ASP A C 1
ATOM 693 O O . ASP A 1 85 ? -14.203 4.819 -9.010 1.00 45.41 85 ASP A O 1
ATOM 697 N N . THR A 1 86 ? -15.749 6.012 -7.939 1.00 47.09 86 THR A N 1
ATOM 698 C CA . THR A 1 86 ? -15.924 7.115 -8.885 1.00 47.09 86 THR A CA 1
ATOM 699 C C . THR A 1 86 ? -15.722 8.469 -8.191 1.00 47.09 86 THR A C 1
ATOM 701 O O . THR A 1 86 ? -16.623 9.303 -8.157 1.00 47.09 86 THR A O 1
ATOM 704 N N . ILE A 1 87 ? -14.552 8.719 -7.598 1.00 47.62 87 ILE A N 1
ATOM 705 C CA . ILE A 1 87 ? -14.192 10.074 -7.153 1.00 47.62 87 ILE A CA 1
ATOM 706 C C . ILE A 1 87 ? -13.114 10.642 -8.073 1.00 47.62 87 ILE A C 1
ATOM 708 O O . ILE A 1 87 ? -11.976 10.176 -8.101 1.00 47.62 87 ILE A O 1
ATOM 712 N N . SER A 1 88 ? -13.520 11.662 -8.835 1.00 51.34 88 SER A N 1
ATOM 713 C CA . SER A 1 88 ? -12.671 12.517 -9.667 1.00 51.34 88 SER A CA 1
ATOM 714 C C . SER A 1 88 ? -11.456 13.010 -8.881 1.00 51.34 88 SER A C 1
ATOM 716 O O . SER A 1 88 ? -11.588 13.451 -7.736 1.00 51.34 88 SER A O 1
ATOM 718 N N . ASN A 1 89 ? -10.288 13.004 -9.535 1.00 52.03 89 ASN A N 1
ATOM 719 C CA . ASN A 1 89 ? -9.016 13.534 -9.028 1.00 52.03 89 ASN A CA 1
ATOM 720 C C . ASN A 1 89 ? -9.173 14.884 -8.297 1.00 52.03 89 ASN A C 1
ATOM 722 O O . ASN A 1 89 ? -8.436 15.141 -7.353 1.00 52.03 89 ASN A O 1
ATOM 726 N N . SER A 1 90 ? -10.140 15.721 -8.695 1.00 50.06 90 SER A N 1
ATOM 727 C CA . SER A 1 90 ? -10.411 17.043 -8.115 1.00 50.06 90 SER A CA 1
ATOM 728 C C . SER A 1 90 ? -10.753 17.035 -6.617 1.00 50.06 90 SER A C 1
ATOM 730 O O . SER A 1 90 ? -10.239 17.877 -5.887 1.00 50.06 90 SER A O 1
ATOM 732 N N . LEU A 1 91 ? -11.539 16.071 -6.122 1.00 52.88 91 LEU A N 1
ATOM 733 C CA . LEU A 1 91 ? -11.983 16.053 -4.715 1.00 52.88 91 LEU A CA 1
ATOM 734 C C . LEU A 1 91 ? -10.862 15.623 -3.746 1.00 52.88 91 LEU A C 1
ATOM 736 O O . LEU A 1 91 ? -10.877 15.953 -2.560 1.00 52.88 91 LEU A O 1
ATOM 740 N N . SER A 1 92 ? -9.862 14.892 -4.249 1.00 48.19 92 SER A N 1
ATOM 741 C CA . SER A 1 92 ? -8.694 14.473 -3.465 1.00 48.19 92 SER A CA 1
ATOM 742 C C . SER A 1 92 ? -7.736 15.637 -3.171 1.00 48.19 92 SER A C 1
ATOM 744 O O . SER A 1 92 ? -7.046 15.617 -2.148 1.00 48.19 92 SER A O 1
ATOM 746 N N . TRP A 1 93 ? -7.691 16.650 -4.040 1.00 54.66 93 TRP A N 1
ATOM 747 C CA . TRP A 1 93 ? -6.832 17.828 -3.870 1.00 54.66 93 TRP A CA 1
ATOM 748 C C . TRP A 1 93 ? -7.423 18.830 -2.876 1.00 54.66 93 TRP A C 1
ATOM 750 O O . TRP A 1 93 ? -6.701 19.393 -2.058 1.00 54.66 93 TRP A O 1
ATOM 760 N N . GLU A 1 94 ? -8.747 18.964 -2.863 1.00 52.41 94 GLU A N 1
ATOM 7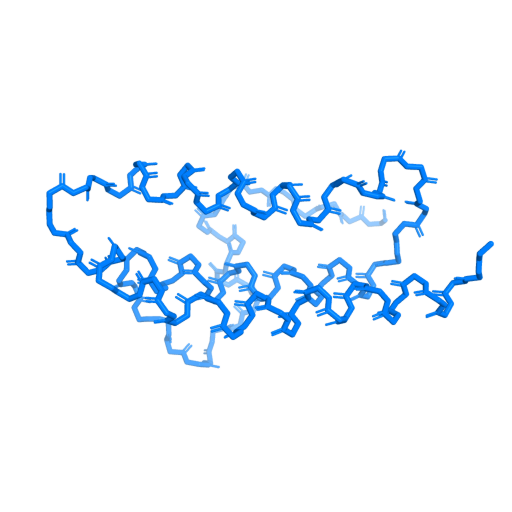61 C CA . GLU A 1 94 ? -9.476 19.902 -2.002 1.00 52.41 94 GLU A CA 1
ATOM 762 C C . GLU A 1 94 ? -9.369 19.556 -0.503 1.00 52.41 94 GLU A C 1
ATOM 764 O O . GLU A 1 94 ? -9.383 20.437 0.351 1.00 52.41 94 GLU A O 1
ATOM 769 N N . ARG A 1 95 ? -9.183 18.271 -0.161 1.00 55.97 95 ARG A N 1
ATOM 770 C CA . ARG A 1 95 ? -9.055 17.809 1.236 1.00 55.97 95 ARG A CA 1
ATOM 771 C C . ARG A 1 95 ? -7.627 17.780 1.786 1.00 55.97 95 ARG A C 1
ATOM 773 O O . ARG A 1 95 ? -7.461 17.570 2.984 1.00 55.97 95 ARG A O 1
ATOM 780 N N . THR A 1 96 ? -6.602 17.954 0.949 1.00 52.28 96 THR A N 1
ATOM 781 C CA . THR A 1 96 ? -5.192 17.803 1.364 1.00 52.28 96 THR A CA 1
ATOM 782 C C . THR A 1 96 ? -4.400 19.112 1.427 1.00 52.28 96 THR A C 1
ATOM 784 O O . THR A 1 96 ? -3.259 19.076 1.880 1.00 52.28 96 THR A O 1
ATOM 787 N N . ASN A 1 97 ? -4.977 20.266 1.052 1.00 54.88 97 ASN A N 1
ATOM 788 C CA . ASN A 1 97 ? -4.296 21.579 1.044 1.00 54.88 97 ASN A CA 1
ATOM 789 C C . ASN A 1 97 ? -2.921 21.571 0.333 1.00 54.88 97 ASN A C 1
ATOM 791 O O . ASN A 1 97 ? -2.030 22.353 0.660 1.00 54.88 97 ASN A O 1
ATOM 795 N N . GLN A 1 98 ? -2.715 20.678 -0.636 1.00 49.78 98 GLN A N 1
ATOM 796 C CA . GLN A 1 98 ? -1.465 20.587 -1.390 1.00 49.78 98 GLN A CA 1
ATOM 797 C C . GLN A 1 98 ? -1.659 21.282 -2.740 1.00 49.78 98 GLN A C 1
ATOM 799 O O . GLN A 1 98 ? -2.511 20.883 -3.533 1.00 49.78 98 GLN A O 1
ATOM 804 N N . HIS A 1 99 ? -0.886 22.345 -2.978 1.00 42.97 99 HIS A N 1
ATOM 805 C CA . HIS A 1 99 ? -0.917 23.100 -4.227 1.00 42.97 99 HIS A CA 1
ATOM 806 C C . HIS A 1 99 ? -0.430 22.239 -5.394 1.00 42.97 99 HIS A C 1
ATOM 808 O O . HIS A 1 99 ? 0.611 21.587 -5.322 1.00 42.97 99 HIS A O 1
ATOM 814 N N . GLN A 1 100 ? -1.189 22.280 -6.487 1.00 49.91 100 GLN A N 1
ATOM 815 C CA . GLN A 1 100 ? -0.784 21.737 -7.774 1.00 49.91 100 GLN A CA 1
ATOM 816 C C . GLN A 1 100 ? 0.501 22.457 -8.211 1.00 49.91 100 GLN A C 1
ATOM 818 O O . GLN A 1 100 ? 0.464 23.654 -8.491 1.00 49.91 100 GLN A O 1
ATOM 823 N N . ALA A 1 101 ? 1.627 21.745 -8.287 1.00 43.41 101 ALA A N 1
ATOM 824 C CA . ALA A 1 101 ? 2.743 22.207 -9.100 1.00 43.41 101 ALA A CA 1
ATOM 825 C C . ALA A 1 101 ? 2.266 22.138 -10.556 1.00 43.41 101 ALA A C 1
ATOM 827 O O . ALA A 1 101 ? 2.113 21.050 -11.119 1.00 43.41 101 ALA A O 1
ATOM 828 N N . LYS A 1 102 ? 1.884 23.295 -11.099 1.00 44.94 102 LYS A N 1
ATOM 829 C CA . LYS A 1 102 ? 1.780 23.480 -12.540 1.00 44.94 102 LYS A CA 1
ATOM 830 C C . LYS A 1 102 ? 3.198 23.679 -13.073 1.00 44.94 102 LYS A C 1
ATOM 832 O O . LYS A 1 102 ? 3.969 24.417 -12.462 1.00 44.94 102 LYS A O 1
ATOM 837 N N . ASP A 1 103 ? 3.421 22.999 -14.193 1.00 38.94 103 ASP A N 1
ATOM 838 C CA . ASP A 1 103 ? 4.596 22.918 -15.072 1.00 38.94 103 ASP A CA 1
ATOM 839 C C . ASP A 1 103 ? 5.682 21.892 -14.697 1.00 38.94 103 ASP A C 1
ATOM 841 O O . ASP A 1 103 ? 6.451 22.088 -13.731 1.00 38.94 103 ASP A O 1
#